Protein AF-A0A9W4TJH5-F1 (afdb_monomer)

Structure (mmCIF, N/CA/C/O backbone):
data_AF-A0A9W4TJH5-F1
#
_entry.id   AF-A0A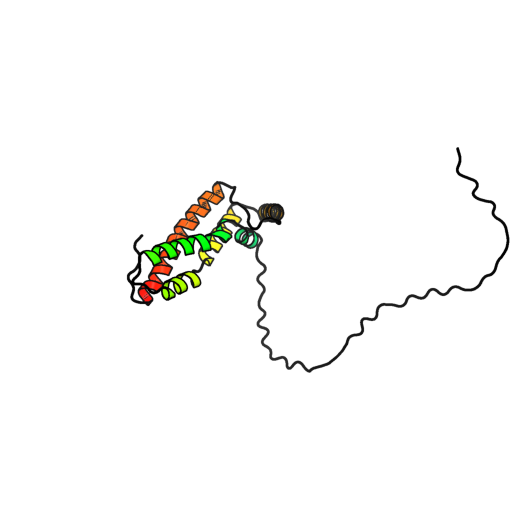9W4TJH5-F1
#
loop_
_atom_site.group_PDB
_atom_site.id
_atom_site.type_symbol
_atom_site.label_atom_id
_atom_site.label_alt_id
_atom_site.label_comp_id
_atom_site.label_asym_id
_atom_site.label_entity_id
_atom_site.label_seq_id
_atom_site.pdbx_PDB_ins_code
_atom_site.Cartn_x
_atom_site.Cartn_y
_atom_site.Cartn_z
_atom_site.occupancy
_atom_site.B_iso_or_equiv
_atom_site.auth_seq_id
_atom_site.auth_comp_id
_atom_site.auth_asym_id
_atom_site.auth_atom_id
_atom_site.pdbx_PDB_model_num
ATOM 1 N N . MET A 1 1 ? -57.828 -24.823 45.909 1.00 44.16 1 MET A N 1
ATOM 2 C CA . MET A 1 1 ? -57.459 -24.540 47.311 1.00 44.16 1 MET A CA 1
ATOM 3 C C . MET A 1 1 ? -56.618 -25.709 47.822 1.00 44.16 1 MET A C 1
ATOM 5 O O . MET A 1 1 ? -57.127 -26.817 47.763 1.00 44.16 1 MET A O 1
ATOM 9 N N . ASN A 1 2 ? -55.376 -25.428 48.261 1.00 43.09 2 ASN A N 1
ATOM 10 C CA . ASN A 1 2 ? -54.490 -26.206 49.164 1.00 43.09 2 ASN A CA 1
ATOM 11 C C . ASN A 1 2 ? -54.025 -27.604 48.688 1.00 43.09 2 ASN A C 1
ATOM 13 O O . ASN A 1 2 ? -54.830 -28.516 48.589 1.00 43.09 2 ASN A O 1
ATOM 17 N N . ILE A 1 3 ? -52.764 -27.873 48.297 1.00 50.09 3 ILE A N 1
ATOM 18 C CA . ILE A 1 3 ? -51.465 -27.780 49.016 1.00 50.09 3 ILE A CA 1
ATOM 19 C C . ILE A 1 3 ? -51.595 -27.999 50.530 1.00 50.09 3 ILE A C 1
ATOM 21 O O . ILE A 1 3 ? -52.349 -27.308 51.196 1.00 50.09 3 ILE A O 1
ATOM 25 N N . ILE A 1 4 ? -50.739 -28.868 51.071 1.00 47.00 4 ILE A N 1
ATOM 26 C CA . ILE A 1 4 ? -50.472 -29.087 52.502 1.00 47.00 4 ILE A CA 1
ATOM 27 C C . ILE A 1 4 ? -51.360 -30.156 53.155 1.00 47.00 4 ILE A C 1
ATOM 29 O O . ILE A 1 4 ? -52.322 -29.877 53.861 1.00 47.00 4 ILE A O 1
ATOM 33 N N . LYS A 1 5 ? -50.949 -31.408 52.940 1.00 42.53 5 LYS A N 1
ATOM 34 C CA . LYS A 1 5 ? -50.776 -32.458 53.960 1.00 42.53 5 LYS A CA 1
ATOM 35 C C . LYS A 1 5 ? -50.087 -33.634 53.237 1.00 42.53 5 LYS A C 1
ATOM 37 O O . LYS A 1 5 ? -50.763 -34.478 52.678 1.00 42.53 5 LYS A O 1
ATOM 42 N N . VAL A 1 6 ? -48.778 -33.715 52.989 1.00 45.62 6 VAL A N 1
ATOM 43 C CA . VAL A 1 6 ? -47.595 -33.411 53.809 1.00 45.62 6 VAL A CA 1
ATOM 44 C C . VAL A 1 6 ? -47.816 -33.829 55.260 1.00 45.62 6 VAL A C 1
ATOM 46 O O . VAL A 1 6 ? -48.594 -33.222 55.980 1.00 45.62 6 VAL A O 1
ATOM 49 N N . ILE A 1 7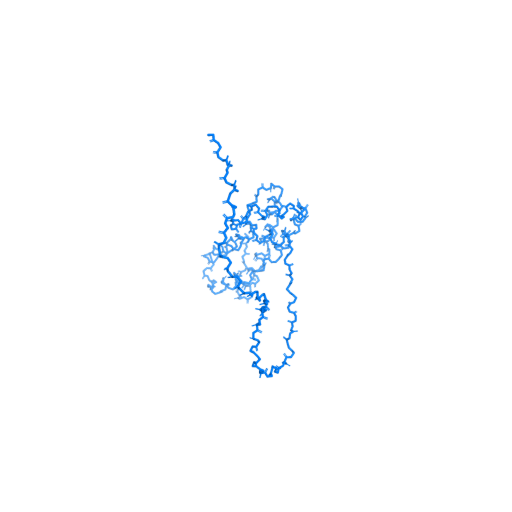 ? -47.076 -34.858 55.672 1.00 40.31 7 ILE A N 1
ATOM 50 C CA . ILE A 1 7 ? -46.949 -35.329 57.057 1.00 40.31 7 ILE A CA 1
ATOM 51 C C . ILE A 1 7 ? -48.077 -36.273 57.494 1.00 40.31 7 ILE A C 1
ATOM 53 O O . ILE A 1 7 ? -48.917 -35.970 58.331 1.00 40.31 7 ILE A O 1
ATOM 57 N N . ALA A 1 8 ? -48.020 -37.487 56.972 1.00 44.94 8 ALA A N 1
ATOM 58 C CA . ALA A 1 8 ? -48.215 -38.677 57.790 1.00 44.94 8 ALA A CA 1
ATOM 59 C C . ALA A 1 8 ? -47.274 -39.730 57.189 1.00 44.94 8 ALA A C 1
ATOM 61 O O . ALA A 1 8 ? -47.646 -40.500 56.317 1.00 44.94 8 ALA A O 1
ATOM 62 N N . LEU A 1 9 ? -45.962 -39.603 57.397 1.00 38.03 9 LEU A N 1
ATOM 63 C CA . LEU A 1 9 ? -45.340 -39.774 58.709 1.00 38.03 9 LEU A CA 1
ATOM 64 C C . LEU A 1 9 ? -45.807 -41.103 59.294 1.00 38.03 9 LEU A C 1
ATOM 66 O O . LEU A 1 9 ? -46.985 -41.264 59.595 1.00 38.03 9 LEU A O 1
ATOM 70 N N . ASN A 1 10 ? -44.835 -41.976 59.530 1.00 37.03 10 ASN A N 1
ATOM 71 C CA . ASN A 1 10 ? -44.980 -43.250 60.216 1.00 37.03 10 ASN A CA 1
ATOM 72 C C . ASN A 1 10 ? -45.579 -44.316 59.296 1.00 37.03 10 ASN A C 1
ATOM 74 O O . ASN A 1 10 ? -46.736 -44.276 58.932 1.00 37.03 10 ASN A O 1
ATOM 78 N N . LYS A 1 11 ? -44.869 -45.376 58.950 1.00 39.38 11 LYS A N 1
ATOM 79 C CA . LYS A 1 11 ? -43.978 -46.126 59.828 1.00 39.38 11 LYS A CA 1
ATOM 80 C C . LYS A 1 11 ? -43.516 -47.324 59.007 1.00 39.38 11 LYS A C 1
ATOM 82 O O . LYS A 1 11 ? -44.340 -47.896 58.311 1.00 39.38 11 LYS A O 1
ATOM 87 N N . LEU A 1 12 ? -42.276 -47.753 59.244 1.00 44.72 12 LEU A N 1
ATOM 88 C CA . LEU A 1 12 ? -41.774 -49.110 58.993 1.00 44.72 12 LEU A CA 1
ATOM 89 C C . LEU A 1 12 ? -41.748 -49.500 57.504 1.00 44.72 12 LEU A C 1
ATOM 91 O O . LEU A 1 12 ? -42.770 -49.666 56.868 1.00 44.72 12 LEU A O 1
ATOM 95 N N . ILE A 1 13 ? -40.600 -49.716 56.872 1.00 46.06 13 ILE A N 1
ATOM 96 C CA . ILE A 1 13 ? -39.564 -50.713 57.194 1.00 46.06 13 ILE A CA 1
ATOM 97 C C . ILE A 1 13 ? -38.275 -50.144 56.550 1.00 46.06 13 ILE A C 1
ATOM 99 O O . ILE A 1 13 ? -38.204 -50.028 55.336 1.00 46.06 13 ILE A O 1
ATOM 103 N N . LYS A 1 14 ? -37.322 -49.512 57.254 1.00 38.28 14 LYS A N 1
ATOM 104 C CA . LYS A 1 14 ? -36.270 -50.105 58.108 1.00 38.28 14 LYS A CA 1
ATOM 105 C C . LYS A 1 14 ? -35.705 -51.379 57.462 1.00 38.28 14 LYS A C 1
ATOM 107 O O . LYS A 1 14 ? -36.273 -52.436 57.659 1.00 38.28 14 LYS A O 1
ATOM 112 N N . THR A 1 15 ? -34.648 -51.299 56.660 1.00 47.28 15 THR A N 1
ATOM 113 C CA . THR A 1 15 ? -33.257 -51.480 57.128 1.00 47.28 15 THR A CA 1
ATOM 114 C C . THR A 1 15 ? -32.287 -50.830 56.122 1.00 47.28 15 THR A C 1
ATOM 116 O O . THR A 1 15 ? -32.358 -51.083 54.929 1.00 47.28 15 THR A O 1
ATOM 119 N N . LYS A 1 16 ? -31.464 -49.844 56.516 1.00 38.97 16 LYS A N 1
ATOM 120 C CA . LYS A 1 16 ? -30.069 -50.031 56.987 1.00 38.97 16 LYS A CA 1
ATOM 121 C C . LYS A 1 16 ? -29.321 -51.021 56.073 1.00 38.97 16 LYS A C 1
ATOM 123 O O . LYS A 1 16 ? -29.634 -52.204 56.099 1.00 38.97 16 LYS A O 1
ATOM 128 N N . THR A 1 17 ? -28.300 -50.606 55.316 1.00 41.00 17 THR A N 1
ATOM 129 C CA . THR A 1 17 ? -26.914 -50.623 55.828 1.00 41.00 17 THR A C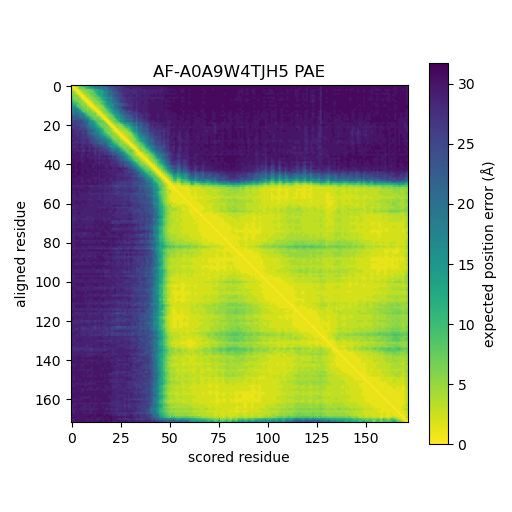A 1
ATOM 130 C C . THR A 1 17 ? -25.932 -49.946 54.846 1.00 41.00 17 THR A C 1
ATOM 132 O O . THR A 1 17 ? -25.801 -50.371 53.709 1.00 41.00 17 THR A O 1
ATOM 135 N N . GLN A 1 18 ? -25.217 -48.948 55.383 1.00 38.66 18 GLN A N 1
ATOM 136 C CA . GLN A 1 18 ? -23.827 -48.523 55.115 1.00 38.66 18 GLN A CA 1
ATOM 137 C C . GLN A 1 18 ? -23.474 -47.684 53.872 1.00 38.66 18 GLN A C 1
ATOM 139 O O . GLN A 1 18 ? -23.333 -48.147 52.748 1.00 38.66 18 GLN A O 1
ATOM 144 N N . MET A 1 19 ? -23.197 -46.420 54.205 1.00 35.81 19 MET A N 1
ATOM 145 C CA . MET A 1 19 ? -22.339 -45.447 53.538 1.00 35.81 19 MET A CA 1
ATOM 146 C C . MET A 1 19 ? -20.987 -46.017 53.090 1.00 35.81 19 MET A C 1
ATOM 148 O O . MET A 1 19 ? -20.346 -46.737 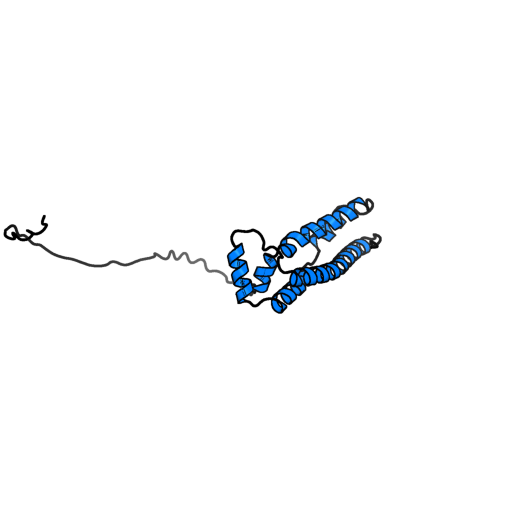53.851 1.00 35.81 19 MET A O 1
ATOM 152 N N . ARG A 1 20 ? -20.485 -45.517 51.955 1.00 36.28 20 ARG A N 1
ATOM 153 C CA . ARG A 1 20 ? -19.081 -45.108 51.777 1.00 36.28 20 ARG A CA 1
ATOM 154 C C . ARG A 1 20 ? -18.989 -44.111 50.616 1.00 36.28 20 ARG A C 1
ATOM 156 O O . ARG A 1 20 ? -18.941 -44.490 49.455 1.00 36.28 20 ARG A O 1
ATOM 163 N N . ASN A 1 21 ? -18.972 -42.823 50.958 1.00 40.47 21 ASN A N 1
ATOM 164 C CA . ASN A 1 21 ? -18.270 -41.819 50.160 1.00 40.47 21 ASN A CA 1
ATOM 165 C C . ASN A 1 21 ? -16.803 -42.247 50.068 1.00 40.47 21 ASN A C 1
ATOM 167 O O . ASN A 1 21 ? -16.245 -42.581 51.109 1.00 40.47 21 ASN A O 1
ATOM 171 N N . ILE A 1 22 ? -16.194 -42.175 48.884 1.00 49.78 22 ILE A N 1
ATOM 172 C CA . ILE A 1 22 ? -14.805 -41.737 48.687 1.00 49.78 22 ILE A CA 1
ATOM 173 C C . ILE A 1 22 ? -14.632 -41.333 47.214 1.00 49.78 22 ILE A C 1
ATOM 175 O O . ILE A 1 22 ? -14.927 -42.076 46.284 1.00 49.78 22 ILE A O 1
ATOM 179 N N . ILE A 1 23 ? -14.167 -40.099 47.071 1.00 41.09 23 ILE A N 1
ATOM 180 C CA . ILE A 1 23 ? -13.652 -39.410 45.892 1.00 41.09 23 ILE A CA 1
ATOM 181 C C . ILE A 1 23 ? -12.439 -40.168 45.326 1.00 41.09 23 ILE A C 1
ATOM 183 O O . ILE A 1 23 ? -11.544 -40.503 46.092 1.00 41.09 23 ILE A O 1
ATOM 187 N N . PHE A 1 24 ? -12.353 -40.351 44.006 1.00 38.78 24 PHE A N 1
ATOM 188 C CA . PHE A 1 24 ? -11.092 -40.623 43.294 1.00 38.78 24 PHE A CA 1
ATOM 189 C C . PHE A 1 24 ? -11.169 -39.941 41.919 1.00 38.78 24 PHE A C 1
ATOM 191 O O . PHE A 1 24 ? -11.920 -40.369 41.052 1.00 38.78 24 PHE A O 1
ATOM 198 N N . LEU A 1 25 ? -10.749 -38.681 41.815 1.00 34.09 25 LEU A N 1
ATOM 199 C CA . LEU A 1 25 ? -9.390 -38.186 41.552 1.00 34.09 25 LEU A CA 1
ATOM 200 C C . LEU A 1 25 ? -8.886 -38.493 40.130 1.00 34.09 25 LEU A C 1
ATOM 202 O O . LEU A 1 25 ? -8.658 -39.635 39.745 1.00 34.09 25 LEU A O 1
ATOM 206 N N . LEU A 1 26 ? -8.707 -37.392 39.397 1.00 36.41 26 LEU A N 1
ATOM 207 C CA . LEU A 1 26 ? -8.000 -37.218 38.133 1.00 36.41 26 LEU A CA 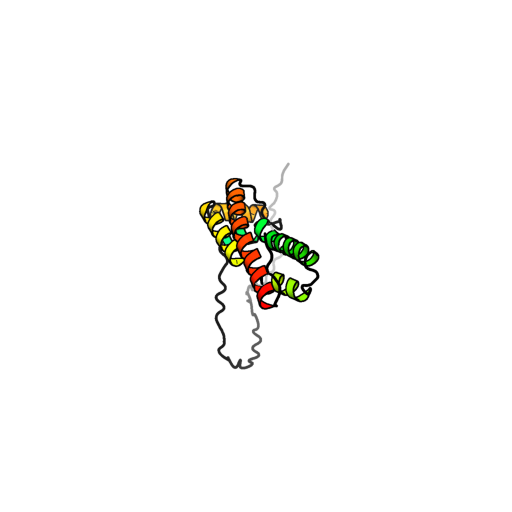1
ATOM 208 C C . LEU A 1 26 ? -6.662 -37.977 38.109 1.00 36.41 26 LEU A C 1
ATOM 210 O O . LEU A 1 26 ? -5.820 -37.740 38.972 1.00 36.41 26 LEU A O 1
ATOM 214 N N . LEU A 1 27 ? -6.418 -38.771 37.065 1.00 40.12 27 LEU A N 1
ATOM 215 C CA . LEU A 1 27 ? -5.072 -39.186 36.665 1.00 40.12 27 LEU A CA 1
ATOM 216 C C . LEU A 1 27 ? -4.948 -39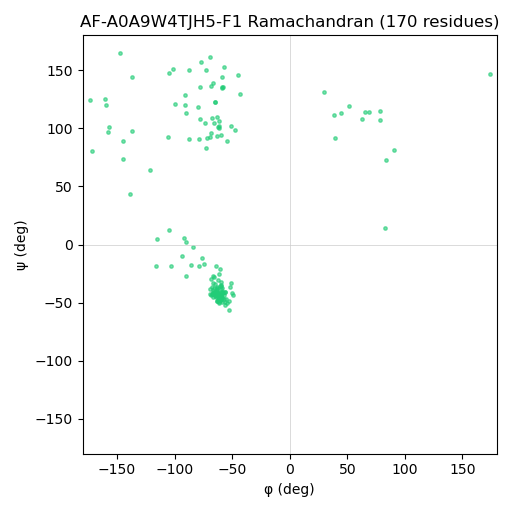.101 35.141 1.00 40.12 27 LEU A C 1
ATOM 218 O O . LEU A 1 27 ? -5.363 -39.987 34.398 1.00 40.12 27 LEU A O 1
ATOM 222 N N . VAL A 1 28 ? -4.365 -37.988 34.695 1.00 38.28 28 VAL A N 1
ATOM 223 C CA . VAL A 1 28 ? -3.751 -37.846 33.374 1.00 38.28 28 VAL A CA 1
ATOM 224 C C . VAL A 1 28 ? -2.524 -38.754 33.367 1.00 38.28 28 VAL A C 1
ATOM 226 O O . VAL A 1 28 ? -1.539 -38.475 34.049 1.00 38.28 28 VAL A O 1
ATOM 229 N N . THR A 1 29 ? -2.571 -39.856 32.623 1.00 46.25 29 THR A N 1
ATOM 230 C CA . THR A 1 29 ? -1.383 -40.680 32.395 1.00 46.25 29 THR A CA 1
ATOM 231 C C . THR A 1 29 ? -0.511 -40.021 31.337 1.00 46.25 29 THR A C 1
ATOM 233 O O . THR A 1 29 ? -0.836 -39.986 30.150 1.00 46.25 29 THR A O 1
ATOM 236 N N . ILE A 1 30 ? 0.606 -39.490 31.818 1.00 42.41 30 ILE A N 1
ATOM 237 C CA . ILE A 1 30 ? 1.745 -38.999 31.057 1.00 42.41 30 ILE A CA 1
ATOM 238 C C . ILE A 1 30 ? 2.347 -40.193 30.301 1.00 42.41 30 ILE A C 1
ATOM 240 O O . ILE A 1 30 ? 2.955 -41.068 30.913 1.00 42.41 30 ILE A O 1
ATOM 244 N N . ASN A 1 31 ? 2.206 -40.238 28.974 1.00 40.16 31 ASN A N 1
ATOM 245 C CA . ASN A 1 31 ? 3.049 -41.103 28.148 1.00 40.16 31 ASN A CA 1
ATOM 246 C C . ASN A 1 31 ? 4.411 -40.424 27.959 1.00 40.16 31 ASN A C 1
ATOM 248 O O . ASN A 1 31 ? 4.627 -39.642 27.034 1.00 40.16 31 ASN A O 1
ATOM 252 N N . LEU A 1 32 ? 5.321 -40.739 28.882 1.00 41.25 32 LEU A N 1
ATOM 253 C CA . LEU A 1 32 ? 6.764 -40.574 28.749 1.00 41.25 32 LEU A CA 1
ATOM 254 C C . LEU A 1 32 ? 7.281 -41.583 27.713 1.00 41.25 32 LEU A C 1
ATOM 256 O O . LEU A 1 32 ? 7.634 -42.707 28.055 1.00 41.25 32 LEU A O 1
ATOM 260 N N . PHE A 1 33 ? 7.363 -41.173 26.447 1.00 46.72 33 PHE A N 1
ATOM 261 C CA . PHE A 1 33 ? 8.363 -41.725 25.533 1.00 46.72 33 PHE A CA 1
ATOM 262 C C . PHE A 1 33 ? 9.459 -40.684 25.334 1.00 46.72 33 PHE A C 1
ATOM 264 O O . PHE A 1 33 ? 9.388 -39.798 24.483 1.00 46.72 33 PHE A O 1
ATOM 271 N N . SER A 1 34 ? 10.476 -40.814 26.179 1.00 45.16 34 SER A N 1
ATOM 272 C CA . SER A 1 34 ? 11.748 -40.113 26.117 1.00 45.16 34 SER A CA 1
ATOM 273 C C . SER A 1 34 ? 12.473 -40.459 24.816 1.00 45.16 34 SER A C 1
ATOM 275 O O . SER A 1 34 ? 13.124 -41.496 24.708 1.00 45.16 34 SER A O 1
ATOM 277 N N . LYS A 1 35 ? 12.398 -39.572 23.823 1.00 45.16 35 LYS A N 1
ATOM 278 C CA . LYS A 1 35 ? 13.498 -39.407 22.868 1.00 45.16 35 LYS A CA 1
ATOM 279 C C . LYS A 1 35 ? 14.411 -38.319 23.434 1.00 45.16 35 LYS A C 1
ATOM 281 O O . LYS A 1 35 ? 13.890 -37.255 23.773 1.00 45.16 35 LYS A O 1
ATOM 286 N N . PRO A 1 36 ? 15.733 -38.531 23.549 1.00 39.53 36 PRO A N 1
ATOM 287 C CA . PRO A 1 36 ? 16.630 -37.440 23.883 1.00 39.53 36 PRO A CA 1
ATOM 288 C C . PRO A 1 36 ? 16.602 -36.452 22.714 1.00 39.53 36 PRO A C 1
ATOM 290 O O . PRO A 1 36 ? 17.137 -36.715 21.637 1.00 39.53 36 PRO A O 1
ATOM 293 N N . LEU A 1 37 ? 15.915 -35.329 22.914 1.00 40.66 37 LEU A N 1
ATOM 294 C CA . LEU A 1 37 ? 16.069 -34.147 22.083 1.00 40.66 37 LEU A CA 1
ATOM 295 C C . LEU A 1 37 ? 17.519 -33.695 22.247 1.00 40.66 37 LEU A C 1
ATOM 297 O O . LEU A 1 37 ? 17.883 -33.080 23.245 1.00 40.66 37 LEU A O 1
ATOM 301 N N . GLN A 1 38 ? 18.356 -34.024 21.263 1.00 37.25 38 GLN A N 1
ATOM 302 C CA . GLN A 1 38 ? 19.553 -33.243 20.996 1.00 37.25 38 GLN A CA 1
ATOM 303 C C . GLN A 1 38 ? 19.084 -31.828 20.665 1.00 37.25 38 GLN A C 1
ATOM 305 O O . GLN A 1 38 ? 18.688 -31.514 19.542 1.00 37.25 38 GLN A O 1
ATOM 310 N N . GLN A 1 39 ? 19.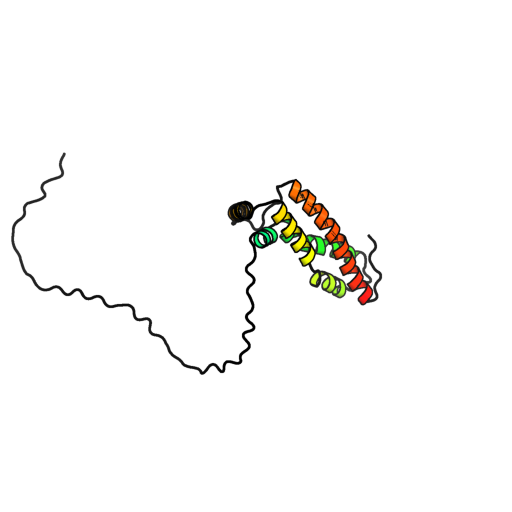075 -31.001 21.701 1.00 39.19 39 GLN A N 1
ATOM 311 C CA . GLN A 1 39 ? 18.911 -29.568 21.634 1.00 39.19 39 GLN A CA 1
ATOM 312 C C . GLN A 1 39 ? 20.105 -29.013 20.852 1.00 39.19 39 GLN A C 1
ATOM 314 O O . GLN A 1 39 ? 21.178 -28.769 21.394 1.00 39.19 39 GLN A O 1
ATOM 319 N N . LYS A 1 40 ? 19.935 -28.855 19.537 1.00 36.69 40 LYS A N 1
ATOM 320 C CA . LYS A 1 40 ? 20.662 -27.808 18.827 1.00 36.69 40 LYS A CA 1
ATOM 321 C C . LYS A 1 40 ? 19.996 -26.502 19.226 1.00 36.69 40 LYS A C 1
ATOM 323 O O . LYS A 1 40 ? 18.887 -26.214 18.779 1.00 36.69 40 LYS A O 1
ATOM 328 N N . ASP A 1 41 ? 20.670 -25.762 20.096 1.00 47.91 41 ASP A N 1
ATOM 329 C CA . ASP A 1 41 ? 20.366 -24.377 20.434 1.00 47.91 41 ASP A CA 1
ATOM 330 C C . ASP A 1 41 ? 20.329 -23.515 19.169 1.00 47.91 41 ASP A C 1
ATOM 332 O O . ASP A 1 41 ? 21.320 -22.930 18.747 1.00 47.91 41 ASP A O 1
ATOM 336 N N . HIS A 1 42 ? 19.152 -23.436 18.557 1.00 43.38 42 HIS A N 1
ATOM 337 C CA . HIS A 1 42 ? 18.783 -22.390 17.611 1.00 43.38 42 HIS A CA 1
ATOM 338 C C . HIS A 1 42 ? 17.339 -21.943 17.868 1.00 43.38 42 HIS A C 1
ATOM 340 O O . HIS A 1 42 ? 16.565 -21.718 16.939 1.00 43.38 42 HIS A O 1
ATOM 346 N N . LEU A 1 43 ? 16.971 -21.766 19.140 1.00 43.81 43 LEU A N 1
ATOM 347 C CA . LEU A 1 43 ? 15.914 -20.822 19.489 1.00 43.81 43 LEU A CA 1
ATOM 348 C C . LEU A 1 43 ? 16.495 -19.417 19.302 1.00 43.81 43 LEU A C 1
ATOM 350 O O . LEU A 1 43 ? 16.961 -18.770 20.232 1.00 43.81 43 LEU A O 1
ATOM 354 N N . LYS A 1 44 ? 16.475 -18.932 18.055 1.00 41.94 44 LYS A N 1
ATOM 355 C CA . LYS A 1 44 ? 16.212 -17.508 17.862 1.00 41.94 44 LYS A CA 1
ATOM 356 C C . LYS A 1 44 ? 14.818 -17.309 18.432 1.00 41.94 44 LYS A C 1
ATOM 358 O O . LYS A 1 44 ? 13.849 -17.689 17.774 1.00 41.94 44 LYS A O 1
ATOM 363 N N . ASP A 1 45 ? 14.736 -16.765 19.640 1.00 43.62 45 ASP A N 1
ATOM 364 C CA . ASP A 1 45 ? 13.523 -16.139 20.140 1.00 43.62 45 ASP A CA 1
ATOM 365 C C . ASP A 1 45 ? 13.019 -15.199 19.045 1.00 43.62 45 ASP A C 1
ATOM 367 O O . ASP A 1 45 ? 13.524 -14.092 18.839 1.00 43.62 45 ASP A O 1
ATOM 371 N N . LYS A 1 46 ? 12.048 -15.667 18.258 1.00 40.31 46 LYS A N 1
ATOM 372 C CA . LYS A 1 46 ? 11.228 -14.770 17.465 1.00 40.31 46 LYS A CA 1
ATOM 373 C C . LYS A 1 46 ? 10.414 -14.027 18.503 1.00 40.31 46 LYS A C 1
ATOM 375 O O . LYS A 1 46 ? 9.398 -14.538 18.961 1.00 40.31 46 LYS A O 1
ATOM 380 N N . ILE A 1 47 ? 10.891 -12.848 18.889 1.00 44.09 47 ILE A N 1
ATOM 381 C CA . ILE A 1 47 ? 10.081 -11.848 19.573 1.00 44.09 47 ILE A CA 1
ATOM 382 C C . ILE A 1 47 ? 8.825 -11.697 18.710 1.00 44.09 47 ILE A C 1
ATOM 384 O O . ILE A 1 47 ? 8.873 -11.120 17.622 1.00 44.09 47 ILE A O 1
ATOM 388 N N . VAL A 1 48 ? 7.716 -12.304 19.134 1.00 47.62 48 VAL A N 1
ATOM 389 C CA . VAL A 1 48 ? 6.416 -12.083 18.510 1.00 47.62 48 VAL A CA 1
ATOM 390 C C . VAL A 1 48 ? 6.028 -10.680 18.942 1.00 47.62 48 VAL A C 1
ATOM 392 O O . VAL A 1 48 ? 5.508 -10.481 20.036 1.00 47.62 48 VAL A O 1
ATOM 395 N N . VAL A 1 49 ? 6.383 -9.690 18.123 1.00 61.78 49 VAL A N 1
ATOM 396 C CA . VAL A 1 49 ? 5.980 -8.302 18.341 1.00 61.78 49 VAL A CA 1
ATOM 397 C C . VAL A 1 49 ? 4.457 -8.285 18.292 1.00 61.78 49 VAL A C 1
ATOM 399 O O . VAL A 1 49 ? 3.855 -8.475 17.236 1.00 61.78 49 VAL A O 1
ATOM 402 N N . GLN A 1 50 ? 3.829 -8.142 19.457 1.00 73.06 50 GLN A N 1
ATOM 403 C CA . GLN A 1 50 ? 2.383 -8.043 19.548 1.00 73.06 50 GLN A CA 1
ATOM 404 C C . GLN A 1 50 ? 1.946 -6.748 18.858 1.00 73.06 50 GLN A C 1
ATOM 406 O O . GLN A 1 50 ? 2.414 -5.665 19.209 1.00 73.06 50 GLN A O 1
ATOM 411 N N . ALA A 1 51 ? 1.070 -6.867 17.859 1.00 84.62 51 ALA A N 1
ATOM 412 C CA . ALA A 1 51 ? 0.570 -5.718 17.116 1.00 84.62 51 ALA A CA 1
ATOM 413 C C . ALA A 1 51 ? -0.136 -4.731 18.059 1.00 84.62 51 ALA A C 1
ATOM 415 O O . ALA A 1 51 ? -0.949 -5.124 18.900 1.00 84.62 51 ALA A O 1
ATOM 416 N N . THR A 1 52 ? 0.156 -3.440 17.900 1.00 92.94 52 THR A N 1
ATOM 417 C CA . THR A 1 52 ? -0.532 -2.373 18.645 1.00 92.94 52 THR A CA 1
ATOM 418 C C . THR A 1 52 ? -1.988 -2.239 18.187 1.00 92.94 52 THR A C 1
ATOM 420 O O . THR A 1 52 ? -2.336 -2.655 17.079 1.00 92.94 52 THR A O 1
ATOM 423 N N . ILE A 1 53 ? -2.858 -1.603 18.985 1.00 94.81 53 ILE A N 1
ATOM 424 C CA . ILE A 1 53 ? -4.249 -1.374 18.551 1.00 94.81 53 ILE A CA 1
ATOM 425 C C . ILE A 1 53 ? -4.325 -0.547 17.261 1.00 94.81 53 ILE A C 1
ATOM 427 O O . ILE A 1 53 ? -5.170 -0.819 16.417 1.00 94.81 53 ILE A O 1
ATOM 431 N N . ALA A 1 54 ? -3.414 0.413 17.070 1.00 94.31 54 ALA A N 1
ATOM 432 C CA . ALA A 1 54 ? -3.348 1.231 15.862 1.00 94.31 54 ALA A CA 1
ATOM 433 C C . ALA A 1 54 ? -2.949 0.399 14.639 1.00 94.31 54 ALA A C 1
ATOM 435 O O . ALA A 1 54 ? -3.481 0.598 13.551 1.00 94.31 54 ALA A O 1
ATOM 436 N N . GLU A 1 55 ? -2.063 -0.580 14.820 1.00 94.81 55 GLU A N 1
ATOM 437 C CA . GLU A 1 55 ? -1.696 -1.519 13.765 1.00 94.81 55 GLU A CA 1
ATOM 438 C C . GLU A 1 55 ? -2.847 -2.470 13.416 1.00 94.81 55 GLU A C 1
ATOM 440 O O . GLU A 1 55 ? -3.129 -2.683 12.237 1.00 94.81 55 GLU A O 1
ATOM 445 N N . ILE A 1 56 ? -3.561 -2.989 14.419 1.00 94.06 56 ILE A N 1
ATOM 446 C CA . ILE A 1 56 ? -4.777 -3.789 14.202 1.00 94.06 56 ILE A CA 1
ATOM 447 C C . ILE A 1 56 ? -5.823 -2.957 13.452 1.00 94.06 56 ILE A C 1
ATOM 449 O O . ILE A 1 56 ? -6.404 -3.427 12.473 1.00 94.06 56 ILE A O 1
ATOM 453 N N . TYR A 1 57 ? -6.036 -1.710 13.875 1.00 94.75 57 TYR A N 1
ATOM 454 C CA . TYR A 1 57 ? -6.963 -0.788 13.229 1.00 94.75 57 TYR A CA 1
ATOM 455 C C . TYR A 1 57 ? -6.553 -0.515 11.778 1.00 94.75 57 TYR A C 1
ATOM 457 O O . TYR A 1 57 ? -7.384 -0.635 10.879 1.00 94.75 57 TYR A O 1
ATOM 465 N N . TYR A 1 58 ? -5.274 -0.214 11.529 1.00 95.75 58 TYR A N 1
ATOM 466 C CA . TYR A 1 58 ? -4.720 -0.024 10.188 1.00 95.75 58 TYR A CA 1
ATOM 467 C C . TYR A 1 58 ? -4.948 -1.248 9.299 1.00 95.75 58 TYR A C 1
ATOM 469 O O . TYR A 1 58 ? -5.460 -1.104 8.193 1.00 95.75 58 TYR A O 1
ATOM 477 N N . ASN A 1 59 ? -4.622 -2.451 9.777 1.00 94.06 59 ASN A N 1
ATOM 478 C CA . ASN A 1 59 ? -4.765 -3.689 9.002 1.00 94.06 59 ASN A CA 1
ATOM 479 C C . ASN A 1 59 ? -6.221 -3.965 8.605 1.00 94.06 59 ASN A C 1
ATOM 481 O O . ASN A 1 59 ? -6.477 -4.639 7.610 1.00 94.06 59 ASN A O 1
ATOM 485 N N . ARG A 1 60 ? -7.175 -3.433 9.374 1.00 94.81 60 ARG A N 1
ATOM 486 C CA . ARG A 1 60 ? -8.603 -3.516 9.070 1.00 94.81 60 ARG A CA 1
ATOM 487 C C . ARG A 1 60 ? -9.128 -2.310 8.304 1.00 94.81 60 ARG A C 1
ATOM 489 O O . ARG A 1 60 ? -10.261 -2.357 7.846 1.00 94.81 60 ARG A O 1
ATOM 496 N N . LEU A 1 61 ? -8.363 -1.237 8.151 1.00 95.00 61 LEU A N 1
ATOM 497 C CA . LEU A 1 61 ? -8.811 -0.036 7.460 1.00 95.00 61 LEU A CA 1
ATOM 498 C C . LEU A 1 61 ? -8.985 -0.317 5.964 1.00 95.00 61 LEU A C 1
ATOM 500 O O . LEU A 1 61 ? -8.114 -0.914 5.331 1.00 95.00 61 LEU A O 1
ATOM 504 N N . GLU A 1 62 ? -10.084 0.164 5.377 1.00 92.75 62 GLU A N 1
ATOM 505 C CA . GLU A 1 62 ? -10.404 -0.053 3.959 1.00 92.75 62 GLU A CA 1
ATOM 506 C C . GLU A 1 62 ? -9.226 0.287 3.027 1.00 92.75 62 GLU A C 1
ATOM 508 O O . GLU A 1 62 ? -8.922 -0.481 2.115 1.00 92.75 62 GLU A O 1
ATOM 513 N N . VAL A 1 63 ? -8.507 1.384 3.289 1.00 91.31 63 VAL A N 1
ATOM 514 C CA . VAL A 1 63 ? -7.339 1.781 2.487 1.00 91.31 63 VAL A CA 1
ATOM 515 C C . VAL A 1 63 ? -6.214 0.747 2.528 1.00 91.31 63 VAL A C 1
ATOM 517 O O . VAL A 1 63 ? -5.704 0.391 1.475 1.00 91.31 63 VAL A O 1
ATOM 520 N N . SER A 1 64 ? -5.876 0.199 3.699 1.00 91.06 64 SER A N 1
ATOM 521 C CA . SER A 1 64 ? -4.822 -0.816 3.839 1.00 91.06 64 SER A CA 1
ATOM 522 C C . SER A 1 64 ? -5.169 -2.070 3.041 1.00 91.06 64 SER A C 1
ATOM 524 O O . SER A 1 64 ? -4.359 -2.587 2.273 1.00 91.06 64 SER A O 1
ATOM 526 N N . THR A 1 65 ? -6.431 -2.498 3.131 1.00 87.31 65 THR A N 1
ATOM 527 C CA . THR A 1 65 ? -6.908 -3.690 2.420 1.00 87.31 65 THR A CA 1
ATOM 528 C C . THR A 1 65 ? -6.959 -3.513 0.900 1.00 87.31 65 THR A C 1
ATOM 530 O O . THR A 1 65 ? -6.793 -4.484 0.163 1.00 87.31 65 THR A O 1
ATOM 533 N N . ARG A 1 66 ? -7.186 -2.288 0.406 1.00 90.56 66 ARG A N 1
ATOM 534 C CA . ARG A 1 66 ? -7.395 -2.017 -1.027 1.00 90.56 66 ARG A CA 1
ATOM 535 C C . ARG A 1 66 ? -6.194 -1.405 -1.739 1.00 90.56 66 ARG A C 1
ATOM 537 O O . ARG A 1 66 ? -6.136 -1.479 -2.965 1.00 90.56 66 ARG A O 1
ATOM 544 N N . LEU A 1 67 ? -5.239 -0.823 -1.018 1.00 92.62 67 LEU A N 1
ATOM 545 C CA . LEU A 1 67 ? -4.078 -0.160 -1.611 1.00 92.62 67 LEU A CA 1
ATOM 546 C C . LEU A 1 67 ? -3.285 -1.082 -2.556 1.00 92.62 67 LEU A C 1
ATOM 548 O O . LEU A 1 67 ? -3.059 -0.665 -3.695 1.00 92.62 67 LEU A O 1
ATOM 552 N N . PRO A 1 68 ? -2.951 -2.340 -2.191 1.00 93.50 68 PRO A N 1
ATOM 553 C CA . PRO A 1 68 ? -2.230 -3.227 -3.105 1.00 93.50 68 PRO A CA 1
ATOM 554 C C . PRO A 1 68 ? -2.988 -3.488 -4.409 1.00 93.50 68 PRO A C 1
ATOM 556 O O . PRO A 1 68 ? -2.393 -3.559 -5.482 1.00 93.50 68 PRO A O 1
ATOM 559 N N . TYR A 1 69 ? -4.319 -3.581 -4.344 1.00 93.88 69 TYR A N 1
ATOM 560 C CA . TYR A 1 69 ? -5.151 -3.746 -5.532 1.00 93.88 69 TYR A CA 1
ATOM 561 C C . TYR A 1 69 ? -5.056 -2.530 -6.464 1.00 93.88 69 TYR A C 1
ATOM 563 O O . TYR A 1 69 ? -4.878 -2.694 -7.674 1.00 93.88 69 TYR A O 1
ATOM 571 N N . PHE A 1 70 ? -5.135 -1.311 -5.925 1.00 91.88 70 PHE A N 1
ATOM 572 C CA . PHE A 1 70 ? -5.025 -0.093 -6.732 1.00 91.88 70 PHE A CA 1
ATOM 573 C C . PHE A 1 70 ? -3.625 0.095 -7.322 1.00 91.88 70 PHE A C 1
ATOM 575 O O . PHE A 1 70 ? -3.517 0.398 -8.514 1.00 91.88 70 PHE A O 1
ATOM 582 N N . ALA A 1 71 ? -2.576 -0.157 -6.536 1.00 94.81 71 ALA A N 1
ATOM 583 C CA . ALA A 1 71 ? -1.192 -0.118 -7.004 1.00 94.81 71 ALA A CA 1
ATOM 584 C C . ALA A 1 71 ? -0.967 -1.123 -8.146 1.00 94.81 71 ALA A C 1
ATOM 586 O O . ALA A 1 71 ? -0.493 -0.758 -9.224 1.00 94.81 71 ALA A O 1
ATOM 587 N N . ASN A 1 72 ? -1.422 -2.368 -7.976 1.00 96.38 72 ASN A N 1
ATOM 588 C CA . ASN A 1 72 ? -1.318 -3.393 -9.013 1.00 96.38 72 ASN A CA 1
ATOM 589 C C . ASN A 1 72 ? -2.095 -3.018 -10.276 1.00 96.38 72 ASN A C 1
ATOM 591 O O . ASN A 1 72 ? -1.571 -3.174 -11.378 1.00 96.38 72 ASN A O 1
ATOM 595 N N . LYS A 1 73 ? -3.303 -2.461 -10.134 1.00 95.94 73 LYS A N 1
ATOM 596 C CA . LYS A 1 73 ? -4.101 -1.987 -11.272 1.00 95.94 73 LYS A CA 1
ATOM 597 C C . LYS A 1 73 ? -3.411 -0.843 -12.017 1.00 95.94 73 LYS A C 1
ATOM 599 O O . LYS A 1 73 ? -3.497 -0.773 -13.244 1.00 95.94 73 LYS A O 1
ATOM 604 N N . PHE A 1 74 ? -2.737 0.063 -11.308 1.00 94.75 74 PHE A N 1
ATOM 605 C CA . PHE A 1 74 ? -1.917 1.097 -11.936 1.00 94.75 74 PHE A CA 1
ATOM 606 C C . PHE A 1 74 ? -0.766 0.481 -12.740 1.00 94.75 74 PHE A C 1
ATOM 608 O O . PHE A 1 74 ? -0.626 0.800 -13.922 1.00 94.75 74 PHE A O 1
ATOM 615 N N . ILE A 1 75 ? -0.027 -0.454 -12.142 1.00 96.88 75 ILE A N 1
ATOM 616 C CA . ILE A 1 75 ? 1.079 -1.161 -12.800 1.00 96.88 75 ILE A CA 1
ATOM 617 C C . ILE A 1 75 ? 0.589 -1.919 -14.035 1.00 96.88 75 ILE A C 1
ATOM 619 O O . ILE A 1 75 ? 1.199 -1.815 -15.093 1.00 96.88 75 ILE A O 1
ATOM 623 N N . ASP A 1 76 ? -0.554 -2.601 -13.953 1.00 96.75 76 ASP A N 1
ATOM 624 C CA . ASP A 1 76 ? -1.148 -3.314 -15.089 1.00 96.75 76 ASP A CA 1
ATOM 625 C C . ASP A 1 76 ? -1.487 -2.394 -16.262 1.00 96.75 76 ASP A C 1
ATOM 627 O O . ASP A 1 76 ? -1.342 -2.781 -17.422 1.00 96.75 76 ASP A O 1
ATOM 631 N N . ARG A 1 77 ? -1.928 -1.161 -15.989 1.00 95.88 77 ARG A N 1
ATOM 632 C CA . ARG A 1 77 ? -2.155 -0.174 -17.054 1.00 95.88 77 ARG A CA 1
ATOM 633 C C . ARG A 1 77 ? -0.846 0.240 -17.717 1.00 95.88 77 ARG A C 1
ATOM 635 O O . ARG A 1 77 ? -0.808 0.313 -18.940 1.00 95.88 77 ARG A O 1
ATOM 642 N N . LYS A 1 78 ? 0.212 0.476 -16.936 1.00 95.12 78 LYS A N 1
ATOM 643 C CA . LYS A 1 78 ? 1.534 0.828 -17.476 1.00 95.12 78 LYS A CA 1
ATOM 644 C C . LYS A 1 78 ? 2.148 -0.335 -18.260 1.00 95.12 78 LYS A C 1
ATOM 646 O O . LYS A 1 78 ? 2.647 -0.110 -19.356 1.00 95.12 78 LYS A O 1
ATOM 651 N N . ALA A 1 79 ? 1.993 -1.570 -17.787 1.00 96.38 79 ALA A N 1
ATOM 652 C CA . ALA A 1 79 ? 2.438 -2.771 -18.492 1.00 96.38 79 ALA A CA 1
ATOM 653 C C . ALA A 1 79 ? 1.800 -2.911 -19.883 1.00 96.38 79 ALA A C 1
ATOM 655 O O . ALA A 1 79 ? 2.485 -3.221 -20.851 1.00 96.38 79 ALA A O 1
ATOM 656 N N . LYS A 1 80 ? 0.503 -2.604 -20.015 1.00 95.75 80 LYS A N 1
ATOM 657 C CA . LYS A 1 80 ? -0.191 -2.601 -21.318 1.00 95.75 80 LYS A CA 1
ATOM 658 C C . LYS A 1 80 ? 0.322 -1.532 -22.285 1.00 95.75 80 LYS A C 1
ATOM 660 O O . LYS A 1 80 ? 0.201 -1.707 -23.490 1.00 95.75 80 LYS A O 1
ATOM 665 N N . GLN A 1 81 ? 0.846 -0.423 -21.767 1.00 95.25 81 GLN A N 1
ATOM 666 C CA . GLN A 1 81 ? 1.375 0.691 -22.565 1.00 95.25 81 GLN A CA 1
ATOM 667 C C . GLN A 1 81 ? 2.842 0.489 -22.967 1.00 95.25 81 GLN A C 1
ATOM 669 O O . GLN A 1 81 ? 3.325 1.171 -23.864 1.00 95.25 81 GLN A O 1
ATOM 674 N N . ARG A 1 82 ? 3.547 -0.420 -22.292 1.00 95.38 82 ARG A N 1
ATOM 675 C CA . ARG A 1 82 ? 4.989 -0.647 -22.412 1.00 95.38 82 ARG A CA 1
ATOM 676 C C . ARG A 1 82 ? 5.242 -2.098 -22.826 1.00 95.38 82 ARG A C 1
ATOM 678 O O . ARG A 1 82 ? 5.769 -2.899 -22.054 1.00 95.38 82 ARG A O 1
ATOM 685 N N . ALA A 1 83 ? 4.779 -2.447 -24.029 1.00 94.06 83 ALA A N 1
ATOM 686 C CA . ALA A 1 83 ? 4.827 -3.811 -24.562 1.00 94.06 83 ALA A CA 1
ATOM 687 C C . ALA A 1 83 ? 6.260 -4.334 -24.772 1.00 94.06 83 ALA A C 1
ATOM 689 O O . ALA A 1 83 ? 6.466 -5.543 -24.862 1.00 94.06 83 ALA A O 1
ATOM 690 N N . GLU A 1 84 ? 7.249 -3.441 -24.826 1.00 96.56 84 GLU A N 1
ATOM 691 C CA . GLU A 1 84 ? 8.664 -3.792 -24.911 1.00 96.56 84 GLU A CA 1
ATOM 692 C C . GLU A 1 84 ? 9.245 -4.311 -23.585 1.00 96.56 84 GLU A C 1
ATOM 694 O O . GLU A 1 84 ? 10.305 -4.936 -23.587 1.00 96.56 84 GLU A O 1
ATOM 699 N N . VAL A 1 85 ? 8.562 -4.083 -22.455 1.00 97.94 85 VAL A N 1
ATOM 700 C CA . VAL A 1 85 ? 8.971 -4.581 -21.136 1.00 97.94 85 VAL A CA 1
ATOM 701 C C . VAL A 1 85 ? 8.330 -5.956 -20.881 1.00 97.94 85 VAL A C 1
ATOM 703 O O . VAL A 1 85 ? 7.100 -6.054 -20.817 1.00 97.94 85 VAL A O 1
ATOM 706 N N . PRO A 1 86 ? 9.117 -7.026 -20.664 1.00 97.88 86 PRO A N 1
ATOM 707 C CA . PRO A 1 86 ? 8.603 -8.364 -20.412 1.00 97.88 86 PRO A CA 1
ATOM 708 C C . PRO A 1 86 ? 7.697 -8.436 -19.183 1.00 97.88 86 PRO A C 1
ATOM 710 O O . PRO A 1 86 ? 7.966 -7.835 -18.141 1.00 97.88 86 PRO A O 1
ATOM 713 N N . PHE A 1 87 ? 6.665 -9.278 -19.264 1.00 96.31 87 PHE A N 1
ATOM 714 C CA . PHE A 1 87 ? 5.714 -9.511 -18.173 1.00 96.31 87 PHE A CA 1
ATOM 715 C C . PHE A 1 87 ? 6.387 -9.871 -16.837 1.00 96.31 87 PHE A C 1
ATOM 717 O O . PHE A 1 87 ? 5.936 -9.428 -15.783 1.00 96.31 87 PHE A O 1
ATOM 724 N N . ALA A 1 88 ? 7.489 -10.626 -16.876 1.00 97.75 88 ALA A N 1
ATOM 725 C CA . ALA A 1 88 ? 8.237 -11.011 -15.681 1.00 97.75 88 ALA A CA 1
ATOM 726 C C . ALA A 1 88 ? 8.754 -9.798 -14.885 1.00 97.75 88 ALA A C 1
ATOM 728 O O . ALA A 1 88 ? 8.688 -9.811 -13.659 1.00 97.75 88 ALA A O 1
ATOM 729 N N . ILE A 1 89 ? 9.184 -8.722 -15.555 1.00 98.38 89 ILE A N 1
ATOM 730 C CA . ILE A 1 89 ? 9.651 -7.496 -14.888 1.00 98.38 89 ILE A CA 1
ATOM 731 C C . ILE A 1 89 ? 8.494 -6.803 -14.163 1.00 98.38 89 ILE A C 1
ATOM 733 O O . ILE A 1 89 ? 8.636 -6.399 -13.010 1.00 98.38 89 ILE A O 1
ATOM 737 N N . TRP A 1 90 ? 7.314 -6.742 -14.786 1.00 98.00 90 TRP A N 1
ATOM 738 C CA . TRP A 1 90 ? 6.111 -6.202 -14.146 1.00 98.00 90 TRP A CA 1
ATOM 739 C C . TRP A 1 90 ? 5.673 -7.015 -12.926 1.00 98.00 90 TRP A C 1
ATOM 741 O O . TRP A 1 90 ? 5.237 -6.435 -11.933 1.00 98.00 90 TRP A O 1
ATOM 751 N N . GLN A 1 91 ? 5.817 -8.343 -12.964 1.00 97.81 91 GLN A N 1
ATOM 752 C CA . GLN A 1 91 ? 5.569 -9.187 -11.790 1.00 97.81 91 GLN A CA 1
ATOM 753 C C . GLN A 1 91 ? 6.593 -8.934 -10.681 1.00 97.81 91 GLN A C 1
ATOM 755 O O . GLN A 1 91 ? 6.204 -8.799 -9.522 1.00 97.81 91 GLN A O 1
ATOM 760 N N . THR A 1 92 ? 7.877 -8.795 -11.023 1.00 98.00 92 THR A N 1
ATOM 761 C CA . THR A 1 92 ? 8.924 -8.428 -10.058 1.00 98.00 92 THR A CA 1
ATOM 762 C C . THR A 1 92 ? 8.601 -7.107 -9.372 1.00 98.00 92 THR A C 1
ATOM 764 O O . THR A 1 92 ? 8.646 -7.046 -8.145 1.00 98.00 92 THR A O 1
ATOM 767 N N . ILE A 1 93 ? 8.204 -6.080 -10.131 1.00 98.12 93 ILE A N 1
ATOM 768 C CA . ILE A 1 93 ? 7.767 -4.791 -9.579 1.00 98.12 93 ILE A CA 1
ATOM 769 C C . ILE A 1 93 ? 6.666 -5.015 -8.542 1.00 98.12 93 ILE A C 1
ATOM 771 O O . ILE A 1 93 ? 6.854 -4.632 -7.393 1.00 98.12 93 ILE A O 1
ATOM 775 N N . LYS A 1 94 ? 5.559 -5.679 -8.908 1.00 97.31 94 LYS A N 1
ATOM 776 C CA . LYS A 1 94 ? 4.413 -5.902 -8.004 1.00 97.31 94 LYS A CA 1
ATOM 777 C C . LYS A 1 94 ? 4.790 -6.643 -6.723 1.00 97.31 94 LYS A C 1
A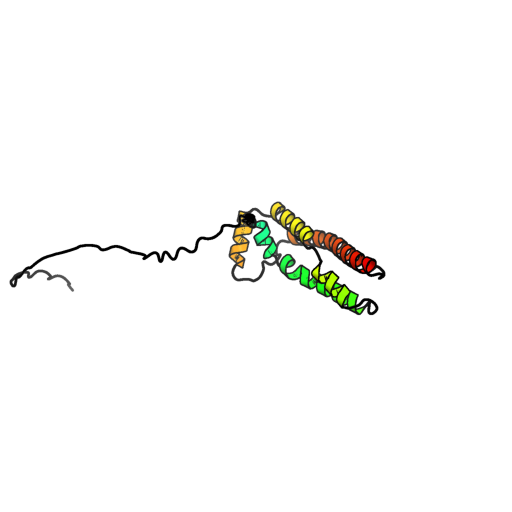TOM 779 O O . LYS A 1 94 ? 4.322 -6.280 -5.647 1.00 97.31 94 LYS A O 1
ATOM 784 N N . ASN A 1 95 ? 5.634 -7.663 -6.838 1.00 97.19 95 ASN A N 1
ATOM 785 C CA . ASN A 1 95 ? 6.002 -8.533 -5.721 1.00 97.19 95 ASN A CA 1
ATOM 786 C C . ASN A 1 95 ? 7.005 -7.894 -4.751 1.00 97.19 95 ASN A C 1
ATOM 788 O O . ASN A 1 95 ? 7.235 -8.440 -3.677 1.00 97.19 95 ASN A O 1
ATOM 792 N N . THR A 1 96 ? 7.612 -6.765 -5.125 1.00 96.62 96 THR A N 1
ATOM 793 C CA . THR A 1 96 ? 8.679 -6.113 -4.350 1.00 96.62 96 THR A CA 1
ATOM 794 C C . THR A 1 96 ? 8.291 -4.737 -3.816 1.00 96.62 96 THR A C 1
ATOM 796 O O . THR A 1 96 ? 9.129 -4.069 -3.218 1.00 96.62 96 THR A O 1
ATOM 799 N N . ILE A 1 97 ? 7.038 -4.301 -4.003 1.00 95.94 97 ILE A N 1
ATOM 800 C CA . ILE A 1 97 ? 6.557 -3.033 -3.439 1.00 95.94 97 ILE A CA 1
ATOM 801 C C . ILE A 1 97 ? 6.565 -3.130 -1.915 1.00 95.94 97 ILE A C 1
ATOM 803 O O . ILE A 1 97 ? 5.879 -3.974 -1.334 1.00 95.94 97 ILE A O 1
ATOM 807 N N . ASP A 1 98 ? 7.292 -2.220 -1.274 1.00 93.81 98 ASP A N 1
ATOM 808 C CA . ASP A 1 98 ? 7.250 -2.053 0.171 1.00 93.81 98 ASP A CA 1
ATOM 809 C C . ASP A 1 98 ? 6.169 -1.038 0.570 1.00 93.81 98 ASP A C 1
ATOM 811 O O . ASP A 1 98 ? 6.261 0.158 0.294 1.00 93.81 98 ASP A O 1
ATOM 815 N N . TYR A 1 99 ? 5.134 -1.524 1.255 1.00 94.06 99 TYR A N 1
ATOM 816 C CA . TYR A 1 99 ? 4.047 -0.697 1.784 1.00 94.06 99 TYR A CA 1
ATOM 817 C C . TYR A 1 99 ? 4.322 -0.187 3.208 1.00 94.06 99 TYR A C 1
ATOM 819 O O . TYR A 1 99 ? 3.467 0.479 3.796 1.00 94.06 99 TYR A O 1
ATOM 827 N N . SER A 1 100 ? 5.486 -0.492 3.793 1.00 92.19 100 SER A N 1
ATOM 828 C CA . SER A 1 100 ? 5.796 -0.187 5.197 1.00 92.19 100 SER A CA 1
ATOM 829 C C . SER A 1 100 ? 5.814 1.311 5.483 1.00 92.19 100 SER A C 1
ATOM 831 O O . SER A 1 100 ? 5.302 1.735 6.516 1.00 92.19 100 SER A O 1
ATOM 833 N N . LEU A 1 101 ? 6.331 2.128 4.560 1.00 89.44 101 LEU A N 1
ATOM 834 C CA . LEU A 1 101 ? 6.320 3.588 4.709 1.00 89.44 101 LEU A CA 1
ATOM 835 C C . LEU A 1 101 ? 4.891 4.136 4.787 1.00 89.44 101 LEU A C 1
ATOM 837 O O . LEU A 1 101 ? 4.573 4.888 5.708 1.00 89.44 101 LEU A O 1
ATOM 841 N N . PHE A 1 102 ? 4.011 3.691 3.885 1.00 94.06 102 PHE A N 1
ATOM 842 C CA . PHE A 1 102 ? 2.600 4.071 3.915 1.00 94.06 102 PHE A CA 1
ATOM 843 C C . PHE A 1 102 ? 1.923 3.592 5.203 1.00 94.06 102 PHE A C 1
ATOM 845 O O . PHE A 1 102 ? 1.277 4.379 5.891 1.00 94.06 102 PHE A O 1
ATOM 852 N N . LYS A 1 103 ? 2.128 2.325 5.587 1.00 95.06 103 LYS A N 1
ATOM 853 C CA . LYS A 1 103 ? 1.618 1.770 6.850 1.00 95.06 103 LYS A CA 1
ATOM 854 C C . LYS A 1 103 ? 2.017 2.630 8.048 1.00 95.06 103 LYS A C 1
ATOM 856 O O . LYS A 1 103 ? 1.163 2.965 8.867 1.00 95.06 103 LYS A O 1
ATOM 861 N N . ASN A 1 104 ? 3.292 2.994 8.147 1.00 93.31 104 ASN A N 1
ATOM 862 C CA . ASN A 1 104 ? 3.813 3.778 9.263 1.00 93.31 104 ASN A CA 1
ATOM 863 C C . ASN A 1 104 ? 3.192 5.179 9.307 1.00 93.31 104 ASN A C 1
ATOM 865 O O . ASN A 1 104 ? 2.762 5.609 10.379 1.00 93.31 104 ASN A O 1
ATOM 869 N N . ALA A 1 105 ? 3.070 5.846 8.156 1.00 93.00 105 ALA A N 1
ATOM 870 C CA . ALA A 1 105 ? 2.398 7.140 8.058 1.00 93.00 105 ALA A CA 1
ATOM 871 C C . ALA A 1 105 ? 0.937 7.044 8.523 1.00 93.00 105 ALA A C 1
ATOM 873 O O . ALA A 1 105 ? 0.497 7.830 9.361 1.00 93.00 105 ALA A O 1
ATOM 874 N N . VAL A 1 106 ? 0.190 6.027 8.076 1.00 94.94 106 VAL A N 1
ATOM 875 C CA . VAL A 1 106 ? -1.203 5.847 8.510 1.00 94.94 106 VAL A CA 1
ATOM 876 C C . VAL A 1 106 ? -1.303 5.546 10.005 1.00 94.94 106 VAL A C 1
ATOM 878 O O . VAL A 1 106 ? -2.165 6.110 10.673 1.00 94.94 106 VAL A O 1
ATOM 881 N N . ILE A 1 107 ? -0.431 4.706 10.563 1.00 95.31 107 ILE A N 1
ATOM 882 C CA . ILE A 1 107 ? -0.421 4.434 12.010 1.00 95.31 107 ILE A CA 1
ATOM 883 C C . ILE A 1 107 ? -0.174 5.724 12.808 1.00 95.31 107 ILE A C 1
ATOM 885 O O . ILE A 1 107 ? -0.854 5.958 13.809 1.00 95.31 107 ILE A O 1
ATOM 889 N N . GLN A 1 108 ? 0.735 6.592 12.358 1.00 93.94 108 GLN A N 1
ATOM 890 C CA . GLN A 1 108 ? 0.946 7.904 12.978 1.00 93.94 108 GLN A CA 1
ATOM 891 C C . GLN A 1 108 ? -0.305 8.787 12.882 1.00 93.94 108 GLN A C 1
ATOM 893 O O . GLN A 1 108 ? -0.728 9.356 13.888 1.00 93.94 108 GLN A O 1
ATOM 898 N N . LEU A 1 109 ? -0.950 8.847 11.713 1.00 94.12 109 LEU A N 1
ATOM 899 C CA . LEU A 1 109 ? -2.211 9.572 11.539 1.00 94.12 109 LEU A CA 1
ATOM 900 C C . LEU A 1 109 ? -3.307 9.051 12.475 1.00 94.12 109 LEU A C 1
ATOM 902 O O . LEU A 1 109 ? -4.043 9.851 13.054 1.00 94.12 109 LEU A O 1
ATOM 906 N N . LEU A 1 110 ? -3.415 7.734 12.657 1.00 94.94 110 LEU A N 1
ATOM 907 C CA . LEU A 1 110 ? -4.381 7.135 13.578 1.00 94.94 110 LEU A CA 1
ATOM 908 C C . LEU A 1 110 ? -4.100 7.557 15.024 1.00 94.94 110 LEU A C 1
ATOM 910 O O . LEU A 1 110 ? -5.006 8.057 15.687 1.00 94.94 110 LEU A O 1
ATOM 914 N N . ASN A 1 111 ? -2.850 7.451 15.480 1.00 94.00 111 ASN A N 1
ATOM 915 C CA . ASN A 1 111 ? -2.452 7.856 16.833 1.00 94.00 111 ASN A CA 1
ATOM 916 C C . ASN A 1 111 ? -2.656 9.359 17.100 1.00 94.00 111 ASN A C 1
ATOM 918 O O . ASN A 1 111 ? -2.958 9.746 18.225 1.00 94.00 111 ASN A O 1
ATOM 922 N N . ASN A 1 112 ? -2.536 10.203 16.072 1.00 92.44 112 ASN A N 1
ATOM 923 C CA . ASN A 1 112 ? -2.737 11.651 16.189 1.00 92.44 112 ASN A CA 1
ATOM 924 C C . ASN A 1 112 ? -4.217 12.066 16.216 1.00 92.44 112 ASN A C 1
ATOM 926 O O . ASN A 1 112 ? -4.531 13.195 16.594 1.00 92.44 112 ASN A O 1
ATOM 930 N N . ASN A 1 113 ? -5.129 11.199 15.766 1.00 90.94 113 ASN A N 1
ATOM 931 C CA . ASN A 1 113 ? -6.547 11.536 15.610 1.00 90.94 113 ASN A CA 1
ATOM 932 C C . ASN A 1 113 ? -7.480 10.722 16.515 1.00 90.94 113 ASN A C 1
ATOM 934 O O . ASN A 1 113 ? -8.614 11.147 16.734 1.00 90.94 113 ASN A O 1
ATOM 938 N N . PHE A 1 114 ? -7.029 9.585 17.046 1.00 93.50 114 PHE A N 1
ATOM 939 C CA . PHE A 1 114 ? -7.845 8.693 17.863 1.00 93.50 114 PHE A CA 1
ATOM 940 C C . PHE A 1 114 ? -7.075 8.187 19.076 1.00 93.50 114 PHE A C 1
ATOM 942 O O . PHE A 1 114 ? -5.892 7.864 19.013 1.00 93.50 114 PHE A O 1
ATOM 949 N N . THR A 1 115 ? -7.790 8.037 20.185 1.00 95.06 115 THR A N 1
ATOM 950 C CA . THR A 1 115 ? -7.278 7.331 21.360 1.00 95.06 115 THR A CA 1
ATOM 951 C C . THR A 1 115 ? -7.328 5.815 21.154 1.00 95.06 115 THR A C 1
ATOM 953 O O . THR A 1 115 ? -8.161 5.292 20.409 1.00 95.06 115 THR A O 1
ATOM 956 N N . THR A 1 116 ? -6.495 5.084 21.899 1.00 95.25 116 THR A N 1
ATOM 957 C CA . THR A 1 116 ? -6.514 3.612 21.980 1.00 95.25 116 THR A CA 1
ATOM 958 C C . THR A 1 116 ? -7.919 3.061 22.248 1.00 95.25 116 THR A C 1
ATOM 960 O O . THR A 1 116 ? -8.344 2.110 21.595 1.00 95.25 116 THR A O 1
ATOM 963 N N . ALA A 1 117 ? -8.666 3.678 23.172 1.00 96.19 117 ALA A N 1
ATOM 964 C CA . ALA A 1 117 ? -10.013 3.240 23.534 1.00 96.19 117 ALA A CA 1
ATOM 965 C C . ALA A 1 117 ? -11.011 3.420 22.379 1.00 96.19 117 ALA A C 1
ATOM 967 O O . ALA A 1 117 ? -11.756 2.493 22.069 1.00 96.19 117 ALA A O 1
ATOM 968 N N . GLN A 1 118 ? -10.989 4.574 21.701 1.00 95.12 118 GLN A N 1
ATOM 969 C CA . GLN A 1 118 ? -11.836 4.816 20.526 1.00 95.12 118 GLN A CA 1
ATOM 970 C C . GLN A 1 118 ? -11.534 3.814 19.411 1.00 95.12 118 GLN A C 1
ATOM 972 O O . GLN A 1 118 ? -12.455 3.228 18.845 1.00 95.12 118 GLN A O 1
A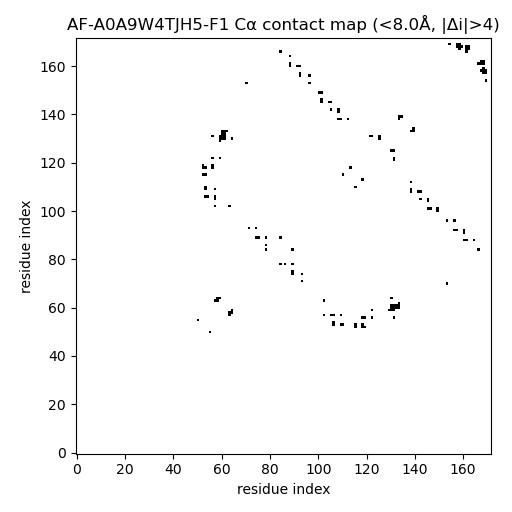TOM 977 N N . MET A 1 119 ? -10.251 3.561 19.141 1.00 95.75 119 MET A N 1
ATOM 978 C CA . MET A 1 119 ? -9.846 2.571 18.146 1.00 95.75 119 MET A CA 1
ATOM 979 C C . MET A 1 119 ? -10.355 1.166 18.492 1.00 95.75 119 MET A C 1
ATOM 981 O O . MET A 1 119 ? -10.885 0.476 17.620 1.00 95.75 119 MET A O 1
ATOM 985 N N . GLN A 1 120 ? -10.257 0.755 19.760 1.00 96.62 120 GLN A N 1
ATOM 986 C CA . GLN A 1 120 ? -10.749 -0.547 20.213 1.00 96.62 120 GLN A CA 1
ATOM 987 C C . GLN A 1 120 ? -12.268 -0.687 20.057 1.00 96.62 120 GLN A C 1
ATOM 989 O O . GLN A 1 120 ? -12.740 -1.735 19.611 1.00 96.62 120 GLN A O 1
ATOM 994 N N . VAL A 1 121 ? -13.031 0.359 20.394 1.00 96.56 121 VAL A N 1
ATOM 995 C CA . VAL A 1 121 ? -14.492 0.372 20.222 1.00 96.56 121 VAL A CA 1
ATOM 996 C C . VAL A 1 121 ? -14.857 0.148 18.757 1.00 96.56 121 VAL A C 1
ATOM 998 O O . VAL A 1 121 ? -15.638 -0.758 18.468 1.00 96.56 121 VAL A O 1
ATOM 1001 N N . THR A 1 122 ? -14.241 0.880 17.826 1.00 95.31 122 THR A N 1
ATOM 1002 C CA . THR A 1 122 ? -14.525 0.713 16.393 1.00 95.31 122 THR A CA 1
ATOM 1003 C C . THR A 1 122 ? -14.109 -0.665 15.879 1.00 95.31 122 THR A C 1
ATOM 1005 O O . THR A 1 122 ? -14.833 -1.285 15.101 1.00 95.31 122 THR A O 1
ATOM 1008 N N . VAL A 1 123 ? -12.956 -1.196 16.306 1.00 95.06 123 VAL A N 1
ATOM 1009 C CA . VAL A 1 123 ? -12.534 -2.555 15.919 1.00 95.06 123 VAL A CA 1
ATOM 1010 C C . VAL A 1 123 ? -13.594 -3.583 16.326 1.00 95.06 123 VAL A C 1
ATOM 1012 O O . VAL A 1 123 ? -13.950 -4.439 15.510 1.00 95.06 123 VAL A O 1
ATOM 1015 N N . ASN A 1 124 ? -14.136 -3.460 17.539 1.00 96.19 124 ASN A N 1
ATOM 1016 C CA . ASN A 1 124 ? -15.185 -4.343 18.045 1.00 96.19 124 ASN A CA 1
ATOM 1017 C C . ASN A 1 124 ? -16.512 -4.146 17.297 1.00 96.19 124 ASN A C 1
ATOM 1019 O O . ASN A 1 124 ? -17.139 -5.130 16.908 1.00 96.19 124 ASN A O 1
ATOM 1023 N N . GLU A 1 125 ? -16.914 -2.900 17.029 1.00 96.56 125 GLU A N 1
ATOM 1024 C CA . GLU A 1 125 ? -18.122 -2.572 16.254 1.00 96.56 125 GLU A CA 1
ATOM 1025 C C . GLU A 1 125 ? -18.097 -3.234 14.869 1.00 96.56 125 GLU A C 1
ATOM 1027 O O . GLU A 1 125 ? -19.090 -3.795 14.402 1.00 96.56 125 GLU A O 1
ATOM 1032 N N . TYR A 1 126 ? -16.932 -3.232 14.222 1.00 95.50 126 TYR A N 1
ATOM 1033 C CA . TYR A 1 126 ? -16.767 -3.784 12.884 1.00 95.50 126 TYR A CA 1
ATOM 1034 C C . TYR A 1 126 ? -16.342 -5.252 12.875 1.00 95.50 126 TYR A C 1
ATOM 1036 O O . TYR A 1 126 ? -16.075 -5.756 11.793 1.00 95.50 126 TYR A O 1
ATOM 1044 N N . GLN A 1 127 ? -16.251 -5.969 13.998 1.00 94.50 127 GLN A N 1
ATOM 1045 C CA . GLN A 1 127 ? -15.636 -7.313 14.066 1.00 94.50 127 GLN A CA 1
ATOM 1046 C C . GLN A 1 127 ? -16.150 -8.333 13.028 1.00 94.50 127 GLN A C 1
ATOM 1048 O O . GLN A 1 127 ? -15.374 -9.137 12.525 1.00 94.50 127 GLN A O 1
ATOM 1053 N N . ALA A 1 128 ? -17.432 -8.262 12.652 1.00 95.88 128 ALA A N 1
ATOM 1054 C CA . ALA A 1 128 ? -18.052 -9.155 11.667 1.00 95.88 128 ALA A CA 1
ATOM 1055 C C . ALA A 1 128 ? -17.847 -8.716 10.200 1.00 95.88 128 ALA A C 1
ATOM 1057 O O . ALA A 1 128 ? -18.324 -9.377 9.280 1.00 95.88 128 ALA A O 1
ATOM 1058 N N . LYS A 1 129 ? -17.178 -7.583 9.963 1.00 93.31 129 LYS A N 1
ATOM 1059 C CA . LYS A 1 129 ? -16.908 -7.022 8.634 1.00 93.31 129 LYS A CA 1
ATOM 1060 C C . LYS A 1 129 ? -15.441 -7.238 8.246 1.00 93.31 129 LYS A C 1
ATOM 1062 O O . LYS A 1 129 ? -14.562 -7.170 9.105 1.00 93.31 129 LYS A O 1
ATOM 1067 N N . PRO A 1 130 ? -15.131 -7.423 6.954 1.00 89.12 130 PRO A N 1
ATOM 1068 C CA . PRO A 1 130 ? -13.750 -7.619 6.510 1.00 89.12 130 PRO A CA 1
ATOM 1069 C C . PRO A 1 130 ? -12.873 -6.375 6.712 1.00 89.12 130 PRO A C 1
ATOM 1071 O O . PRO A 1 130 ? -11.668 -6.502 6.897 1.00 89.12 130 PRO A O 1
ATOM 1074 N N . TYR A 1 131 ? -13.467 -5.179 6.714 1.00 94.69 131 TYR A N 1
ATOM 1075 C CA . TYR A 1 131 ? -12.753 -3.917 6.889 1.00 94.69 131 TYR A CA 1
ATOM 1076 C C . TYR A 1 131 ? -13.599 -2.861 7.617 1.00 94.69 131 TYR A C 1
ATOM 1078 O O . TYR A 1 131 ? -14.824 -2.972 7.727 1.00 94.69 131 TYR A O 1
ATOM 1086 N N . ILE A 1 132 ? -12.916 -1.821 8.089 1.00 94.75 132 ILE A N 1
ATOM 1087 C CA . ILE A 1 132 ? -13.444 -0.608 8.706 1.00 94.75 132 ILE A CA 1
ATOM 1088 C C . ILE A 1 132 ? -13.456 0.495 7.631 1.00 94.75 132 ILE A C 1
ATOM 1090 O O . ILE A 1 132 ? -12.398 0.803 7.070 1.00 94.75 132 ILE A O 1
ATOM 1094 N N . PRO A 1 133 ? -14.620 1.089 7.310 1.00 93.81 133 PRO A N 1
ATOM 1095 C CA . PRO A 1 133 ? -14.722 2.177 6.348 1.00 93.81 133 PRO A CA 1
ATOM 1096 C C . PRO A 1 133 ? -14.153 3.482 6.916 1.00 93.81 133 PRO A C 1
ATOM 1098 O O . PRO A 1 133 ? -14.228 3.758 8.115 1.00 93.81 133 PRO A O 1
ATOM 1101 N N . ILE A 1 134 ? -13.633 4.335 6.034 1.00 91.75 134 ILE A N 1
ATOM 1102 C CA . ILE A 1 134 ? -13.095 5.648 6.416 1.00 91.75 134 ILE A CA 1
ATOM 1103 C C . ILE A 1 134 ? -14.227 6.682 6.409 1.00 91.75 134 ILE A C 1
ATOM 1105 O O . ILE A 1 134 ? -14.519 7.327 5.394 1.00 91.75 134 ILE A O 1
ATOM 1109 N N . VAL A 1 135 ? -14.873 6.841 7.563 1.00 89.12 135 VAL A N 1
ATOM 1110 C CA . VAL A 1 135 ? -16.002 7.774 7.741 1.00 89.12 135 VAL A CA 1
ATOM 1111 C C . VAL A 1 135 ? -15.571 9.175 8.182 1.00 89.12 135 VAL A C 1
ATOM 1113 O O . VAL A 1 135 ? -16.246 10.151 7.872 1.00 89.12 135 VAL A O 1
ATOM 1116 N N . HIS A 1 136 ? -14.436 9.302 8.873 1.00 88.56 136 HIS A N 1
ATOM 1117 C CA . HIS A 1 136 ? -13.992 10.576 9.434 1.00 88.56 136 HIS A CA 1
ATOM 1118 C C . HIS A 1 136 ? -13.334 11.463 8.364 1.00 88.56 136 HIS A C 1
ATOM 1120 O O . HIS A 1 136 ? -12.289 11.103 7.820 1.00 88.56 136 HIS A O 1
ATOM 1126 N N . LEU A 1 137 ? -13.903 12.647 8.100 1.00 86.69 137 LEU A N 1
ATOM 1127 C CA . LEU A 1 137 ? -13.442 13.545 7.028 1.00 86.69 137 LEU A CA 1
ATOM 1128 C C . LEU A 1 137 ? -11.973 13.960 7.189 1.00 86.69 137 LEU A C 1
ATOM 1130 O O . LEU A 1 137 ? -11.206 13.853 6.240 1.00 86.69 137 LEU A O 1
ATOM 1134 N N . LYS A 1 138 ? -11.558 14.360 8.400 1.00 88.19 138 LYS A N 1
ATOM 1135 C CA . LYS A 1 138 ? -10.151 14.705 8.671 1.00 88.19 138 LYS A CA 1
ATOM 1136 C C . LYS A 1 138 ? -9.199 13.557 8.316 1.00 88.19 138 LYS A C 1
ATOM 1138 O O . LYS A 1 138 ? -8.295 13.757 7.523 1.00 88.19 138 LYS A O 1
ATOM 1143 N N . LEU A 1 139 ? -9.453 12.343 8.824 1.00 90.38 139 LEU A N 1
ATOM 1144 C CA . LEU A 1 139 ? -8.654 11.160 8.496 1.00 90.38 139 LEU A CA 1
ATOM 1145 C C . LEU A 1 139 ? -8.615 10.907 6.984 1.00 90.38 139 LEU A C 1
ATOM 1147 O O . LEU A 1 139 ? -7.562 10.582 6.458 1.00 90.38 139 LEU A O 1
ATOM 1151 N N . ARG A 1 140 ? -9.736 11.077 6.272 1.00 92.00 140 ARG A N 1
ATOM 1152 C CA . ARG A 1 140 ? -9.775 10.923 4.811 1.00 92.00 140 ARG A CA 1
ATOM 1153 C C . ARG A 1 140 ? -8.830 11.894 4.101 1.00 92.00 140 ARG A C 1
ATOM 1155 O O . ARG A 1 140 ? -8.108 11.461 3.210 1.00 92.00 140 ARG A O 1
ATOM 1162 N N . ASN A 1 141 ? -8.824 13.164 4.500 1.00 91.00 141 ASN A N 1
ATOM 1163 C CA . ASN A 1 141 ? -7.948 14.177 3.906 1.00 91.00 141 ASN A CA 1
ATOM 1164 C C . ASN A 1 141 ? -6.470 13.869 4.183 1.00 91.00 141 ASN A C 1
ATOM 1166 O O . ASN A 1 141 ? -5.653 13.905 3.272 1.00 91.00 141 ASN A O 1
ATOM 1170 N N . GLU A 1 142 ? -6.136 13.489 5.416 1.00 91.62 142 GLU A N 1
ATOM 1171 C CA . GLU A 1 142 ? -4.767 13.104 5.789 1.00 91.62 142 GLU A CA 1
ATOM 1172 C C . GLU A 1 142 ? -4.296 11.850 5.030 1.00 91.62 142 GLU A C 1
ATOM 1174 O O . GLU A 1 142 ? -3.171 11.782 4.542 1.00 91.62 142 GLU A O 1
ATOM 1179 N N . LEU A 1 143 ? -5.180 10.861 4.862 1.00 92.31 143 LEU A N 1
ATOM 1180 C CA . LEU A 1 143 ? -4.896 9.664 4.067 1.00 92.31 143 LEU A CA 1
ATOM 1181 C C . LEU A 1 143 ? -4.692 9.981 2.585 1.00 92.31 143 LEU A C 1
ATOM 1183 O O . LEU A 1 143 ? -3.897 9.313 1.929 1.00 92.31 143 LEU A O 1
ATOM 1187 N N . GLN A 1 144 ? -5.404 10.974 2.051 1.00 90.50 144 GLN A N 1
ATOM 1188 C CA . GLN A 1 144 ? -5.204 11.425 0.679 1.00 90.50 144 GLN A CA 1
ATOM 1189 C C . GLN A 1 144 ? -3.799 12.010 0.496 1.00 90.50 144 GLN A C 1
ATOM 1191 O O . GLN A 1 144 ? -3.143 11.670 -0.485 1.00 90.50 144 GLN A O 1
ATOM 1196 N N . LEU A 1 145 ? -3.323 12.821 1.444 1.00 89.75 145 LEU A N 1
ATOM 1197 C CA . LEU A 1 145 ? -1.956 13.352 1.422 1.00 89.75 145 LEU A CA 1
ATOM 1198 C C . LEU A 1 145 ? -0.922 12.221 1.521 1.00 89.75 145 LEU A C 1
ATOM 1200 O O . LEU A 1 145 ? -0.054 12.108 0.661 1.00 89.75 145 LEU A O 1
ATOM 1204 N N . ALA A 1 146 ? -1.088 11.299 2.475 1.00 90.44 146 ALA A N 1
ATOM 1205 C CA . ALA A 1 146 ? -0.204 10.136 2.603 1.00 90.44 146 ALA A CA 1
ATOM 1206 C C . ALA A 1 146 ? -0.191 9.249 1.340 1.00 90.44 146 ALA A C 1
ATOM 1208 O O . ALA A 1 146 ? 0.826 8.637 1.011 1.00 90.44 146 ALA A O 1
ATOM 1209 N N . SER A 1 147 ? -1.314 9.167 0.617 1.00 89.62 147 SER A N 1
ATOM 1210 C CA . SER A 1 147 ? -1.388 8.450 -0.661 1.00 89.62 147 SER A CA 1
ATOM 1211 C C . SER A 1 147 ? -0.601 9.154 -1.765 1.00 89.62 147 SER A C 1
ATOM 1213 O O . SER A 1 147 ? 0.025 8.468 -2.565 1.00 89.62 147 SER A O 1
ATOM 1215 N N . GLN A 1 148 ? -0.613 10.488 -1.815 1.00 88.75 148 GLN A N 1
ATOM 1216 C CA . GLN A 1 148 ? 0.163 11.254 -2.798 1.00 88.75 148 GLN A CA 1
ATOM 1217 C C . GLN A 1 148 ? 1.669 11.062 -2.585 1.00 88.75 148 GLN A C 1
ATOM 1219 O O . GLN A 1 148 ? 2.406 10.845 -3.546 1.00 88.75 148 GLN A O 1
ATOM 1224 N N . ASP A 1 149 ? 2.114 11.052 -1.328 1.00 88.69 149 ASP A N 1
ATOM 1225 C CA . ASP A 1 149 ? 3.510 10.756 -0.993 1.00 88.69 149 ASP A CA 1
ATOM 1226 C C . ASP A 1 149 ? 3.889 9.323 -1.396 1.00 88.69 149 ASP A C 1
ATOM 1228 O O . ASP A 1 149 ? 4.972 9.072 -1.935 1.00 88.69 149 ASP A O 1
ATOM 1232 N N . PHE A 1 150 ? 2.976 8.367 -1.195 1.00 92.06 150 PHE A N 1
ATOM 1233 C CA . PHE A 1 150 ? 3.188 6.984 -1.613 1.00 92.06 150 PHE A CA 1
ATOM 1234 C C . PHE A 1 150 ? 3.237 6.816 -3.136 1.00 92.06 150 PHE A C 1
ATOM 1236 O O . PHE A 1 150 ? 4.012 5.990 -3.616 1.00 92.06 150 PHE A O 1
ATOM 1243 N N . ASP A 1 151 ? 2.485 7.602 -3.910 1.00 90.62 151 ASP A N 1
ATOM 1244 C CA . ASP A 1 151 ? 2.534 7.548 -5.377 1.00 90.62 151 ASP A CA 1
ATOM 1245 C C . ASP A 1 151 ? 3.947 7.853 -5.906 1.00 90.62 151 ASP A C 1
ATOM 1247 O O . ASP A 1 151 ? 4.428 7.182 -6.825 1.00 90.62 151 ASP A O 1
ATOM 1251 N N . ALA A 1 152 ? 4.653 8.805 -5.284 1.00 90.50 152 ALA A N 1
ATOM 1252 C CA . ALA A 1 152 ? 6.044 9.107 -5.618 1.00 90.50 152 ALA A CA 1
ATOM 1253 C C . ALA A 1 152 ? 6.984 7.934 -5.286 1.00 90.50 152 ALA A C 1
ATOM 1255 O O . ALA A 1 152 ? 7.836 7.570 -6.102 1.00 90.50 152 ALA A O 1
ATOM 1256 N N . VAL A 1 153 ? 6.799 7.298 -4.123 1.00 92.38 153 VAL A N 1
ATOM 1257 C CA . VAL A 1 153 ? 7.560 6.101 -3.718 1.00 92.38 153 VAL A CA 1
ATOM 1258 C C . VAL A 1 153 ? 7.315 4.944 -4.688 1.00 92.38 153 VAL A C 1
ATOM 1260 O O . VAL A 1 153 ? 8.266 4.302 -5.140 1.00 92.38 153 VAL A O 1
ATOM 1263 N N . LEU A 1 154 ? 6.055 4.705 -5.055 1.00 94.81 154 LEU A N 1
ATOM 1264 C CA . LEU A 1 154 ? 5.659 3.662 -5.996 1.00 94.81 154 LEU A CA 1
ATOM 1265 C C . LEU A 1 154 ? 6.294 3.888 -7.371 1.00 94.81 154 LEU A C 1
ATOM 1267 O O . LEU A 1 154 ? 6.865 2.959 -7.944 1.00 94.81 154 LEU A O 1
ATOM 1271 N N . LEU A 1 155 ? 6.225 5.113 -7.897 1.00 95.06 155 LEU A N 1
ATOM 1272 C CA . LEU A 1 155 ? 6.830 5.445 -9.184 1.00 95.06 155 LEU A CA 1
ATOM 1273 C C . LEU A 1 155 ? 8.353 5.280 -9.156 1.00 95.06 155 LEU A C 1
ATOM 1275 O O . LEU A 1 155 ? 8.925 4.721 -10.092 1.00 95.06 155 LEU A O 1
ATOM 1279 N N . ASN A 1 156 ? 9.004 5.721 -8.079 1.00 95.31 156 ASN A N 1
ATOM 1280 C CA . ASN A 1 156 ? 10.444 5.556 -7.912 1.00 95.31 156 ASN A CA 1
ATOM 1281 C C . ASN A 1 156 ? 10.853 4.074 -7.877 1.00 95.31 156 ASN A C 1
ATOM 1283 O O . ASN A 1 156 ? 11.826 3.683 -8.526 1.00 95.31 156 ASN A O 1
ATOM 1287 N N . HIS A 1 157 ? 10.084 3.236 -7.175 1.00 96.50 157 HIS A N 1
ATOM 1288 C CA . HIS A 1 157 ? 10.294 1.787 -7.143 1.00 96.50 157 HIS A CA 1
ATOM 1289 C C . HIS A 1 157 ? 10.161 1.162 -8.534 1.00 96.50 157 HIS A C 1
ATOM 1291 O O . HIS A 1 157 ? 11.061 0.453 -8.986 1.00 96.50 157 HIS A O 1
ATOM 1297 N N . ILE A 1 158 ? 9.081 1.488 -9.255 1.00 97.56 158 ILE A N 1
ATOM 1298 C CA . ILE A 1 158 ? 8.872 1.032 -10.637 1.00 97.56 158 ILE A CA 1
ATOM 1299 C C . ILE A 1 158 ? 10.070 1.414 -11.511 1.00 97.56 158 ILE A C 1
ATOM 1301 O O . ILE A 1 158 ? 10.636 0.560 -12.193 1.00 97.56 158 ILE A O 1
ATOM 1305 N N . ASN A 1 159 ? 10.484 2.680 -11.465 1.00 97.81 159 ASN A N 1
ATOM 1306 C CA . ASN A 1 159 ? 11.574 3.189 -12.291 1.00 97.81 159 ASN A CA 1
ATOM 1307 C C . ASN A 1 159 ? 12.917 2.552 -11.940 1.00 97.81 159 ASN A C 1
ATOM 1309 O O . ASN A 1 159 ? 13.683 2.234 -12.845 1.00 97.81 159 ASN A O 1
ATOM 1313 N N . THR A 1 160 ? 13.176 2.290 -10.661 1.00 98.06 160 THR A N 1
ATOM 1314 C CA . THR A 1 160 ? 14.392 1.600 -10.217 1.00 98.06 160 THR A CA 1
ATOM 1315 C C . THR A 1 160 ? 14.472 0.199 -10.817 1.00 98.06 160 THR A C 1
ATOM 1317 O O . THR A 1 160 ? 15.498 -0.164 -11.393 1.00 98.06 160 THR A O 1
ATOM 1320 N N . VAL A 1 161 ? 13.384 -0.577 -10.753 1.00 98.12 161 VAL A N 1
ATOM 1321 C CA . VAL A 1 161 ? 13.359 -1.926 -11.336 1.00 98.12 161 VAL A CA 1
ATOM 1322 C C . VAL A 1 161 ? 13.466 -1.872 -12.863 1.00 98.12 161 VAL A C 1
ATOM 1324 O O . VAL A 1 161 ? 14.204 -2.666 -13.442 1.00 98.12 161 VAL A O 1
ATOM 1327 N N . LEU A 1 162 ? 12.785 -0.935 -13.531 1.00 98.19 162 LEU A N 1
ATOM 1328 C CA . LEU A 1 162 ? 12.878 -0.778 -14.988 1.00 98.19 162 LEU A CA 1
ATOM 1329 C C . LEU A 1 162 ? 14.307 -0.448 -15.440 1.00 98.19 162 LEU A C 1
ATOM 1331 O O . LEU A 1 162 ? 14.843 -1.143 -16.304 1.00 98.19 162 LEU A O 1
ATOM 1335 N N . ILE A 1 163 ? 14.938 0.556 -14.826 1.00 98.00 163 ILE A N 1
ATOM 1336 C CA . ILE A 1 163 ? 16.297 0.999 -15.168 1.00 98.00 163 ILE A CA 1
ATOM 1337 C C . ILE A 1 163 ? 17.310 -0.117 -14.906 1.00 98.00 163 ILE A C 1
ATOM 1339 O O . ILE A 1 163 ? 18.157 -0.383 -15.758 1.00 98.00 163 ILE A O 1
ATOM 1343 N N . ALA A 1 164 ? 17.190 -0.824 -13.777 1.00 98.00 164 ALA A N 1
ATOM 1344 C CA . ALA A 1 164 ? 18.059 -1.955 -13.449 1.00 98.00 164 ALA A CA 1
ATOM 1345 C C . ALA A 1 164 ? 17.984 -3.098 -14.480 1.00 98.00 164 ALA A C 1
ATOM 1347 O O . ALA A 1 164 ? 18.913 -3.895 -14.578 1.00 98.00 164 ALA A O 1
ATOM 1348 N N . ASN A 1 165 ? 16.902 -3.167 -15.261 1.00 97.88 165 ASN A N 1
ATOM 1349 C CA . ASN A 1 165 ? 16.707 -4.144 -16.333 1.00 97.88 165 ASN A CA 1
ATOM 1350 C C . ASN A 1 165 ? 16.889 -3.542 -17.743 1.00 97.88 165 ASN A C 1
ATOM 1352 O O . ASN A 1 165 ? 16.537 -4.185 -18.727 1.00 97.88 165 ASN A O 1
ATOM 1356 N N . GLY A 1 166 ? 17.441 -2.328 -17.859 1.00 97.56 166 GLY A N 1
ATOM 1357 C CA . GLY A 1 166 ? 17.763 -1.696 -19.145 1.00 97.56 166 GLY A CA 1
ATOM 1358 C C . GLY A 1 166 ? 16.595 -0.984 -19.838 1.00 97.56 166 GLY A C 1
ATOM 1359 O O . GLY A 1 166 ? 16.704 -0.648 -21.016 1.00 97.56 166 GLY A O 1
ATOM 1360 N N . TYR A 1 167 ? 15.488 -0.732 -19.134 1.00 97.81 167 TYR A N 1
ATOM 1361 C CA . TYR A 1 167 ? 14.316 -0.050 -19.686 1.00 97.81 167 TYR A CA 1
ATOM 1362 C C . TYR A 1 167 ? 14.251 1.421 -19.276 1.00 97.81 167 TYR A C 1
ATOM 1364 O O . TYR A 1 167 ? 14.681 1.819 -18.194 1.00 97.81 167 TYR A O 1
ATOM 1372 N N . GLN A 1 168 ? 13.639 2.239 -20.135 1.00 95.94 168 GLN A N 1
ATOM 1373 C CA . GLN A 1 168 ? 13.392 3.647 -19.832 1.00 95.94 168 GLN A CA 1
ATOM 1374 C C . GLN A 1 168 ? 12.391 3.807 -18.685 1.00 95.94 168 GLN A C 1
ATOM 1376 O O . GLN A 1 168 ? 11.355 3.130 -18.656 1.00 95.94 168 GLN A O 1
ATOM 1381 N N . ALA A 1 169 ? 12.677 4.761 -17.797 1.00 96.19 169 ALA A N 1
ATOM 1382 C CA . ALA A 1 169 ? 11.785 5.181 -16.725 1.00 96.19 169 ALA A CA 1
ATOM 1383 C C . ALA A 1 169 ? 10.417 5.646 -17.255 1.00 96.19 169 ALA A C 1
ATOM 1385 O O . ALA A 1 169 ? 10.282 6.119 -18.385 1.00 96.19 169 ALA A O 1
ATOM 1386 N N . LEU A 1 170 ? 9.391 5.515 -16.422 1.00 92.44 170 LEU A N 1
ATOM 1387 C CA . LEU A 1 170 ? 8.090 6.130 -16.630 1.00 92.44 170 LEU A CA 1
ATOM 1388 C C . LEU A 1 170 ? 8.151 7.612 -16.252 1.00 92.44 170 LEU A C 1
ATOM 1390 O O . LEU A 1 170 ? 8.658 7.964 -15.185 1.00 92.44 170 LEU A O 1
ATOM 1394 N N . THR A 1 171 ? 7.562 8.456 -17.095 1.00 81.50 171 THR A N 1
ATOM 1395 C CA . THR A 1 171 ? 7.175 9.821 -16.732 1.00 81.50 171 THR A CA 1
ATOM 1396 C C . THR A 1 171 ? 5.766 9.813 -16.133 1.00 81.50 171 THR A C 1
ATOM 1398 O O . THR A 1 171 ? 4.953 8.933 -16.457 1.00 81.50 171 THR A O 1
ATOM 1401 N N . LEU A 1 172 ? 5.502 10.766 -15.234 1.00 62.94 172 LEU A N 1
ATOM 1402 C CA . LEU A 1 172 ? 4.153 11.051 -14.733 1.00 62.94 172 LEU A CA 1
ATOM 1403 C C . LEU A 1 172 ? 3.236 11.492 -15.875 1.00 62.94 172 LEU A C 1
ATOM 1405 O O . LEU A 1 172 ? 3.709 12.273 -16.730 1.00 62.94 172 LEU A O 1
#

Solvent-accessible surface area (backbone atoms only — not comparable to full-atom values): 11182 Å² total; per-residue (Å²): 135,80,84,90,78,80,85,78,76,85,76,87,78,90,76,88,87,84,88,77,91,81,91,82,81,90,78,87,81,79,83,85,76,85,67,86,76,80,77,74,89,71,79,71,79,72,76,76,78,74,79,49,71,51,52,54,48,43,67,29,23,44,63,62,69,43,44,65,58,54,54,47,53,52,50,52,54,51,48,71,74,38,76,90,56,58,69,68,58,59,50,50,47,65,77,64,67,79,59,60,67,53,52,52,53,51,37,52,52,44,62,75,75,45,52,74,66,59,51,52,52,52,51,60,75,35,62,93,46,92,47,41,79,87,78,54,66,68,61,50,54,54,51,52,54,52,47,56,59,42,49,55,53,53,51,50,51,47,28,51,57,32,45,77,71,78,38,82,62,81,80,135

Secondary structure (DSSP, 8-state):
-------------------------------------------------PPPHHHHHHHHBHHHHHHHHHHHHHHHHHHHH-TTS-HHHHHHHHHT---HHHHHHHHHHHHHH--HHHHHHHHHHTTTSSSB----HHHHHHHHHHHHHHHHHHHHHHHHHHHHTTPPPPP-

Mean predicted aligned error: 14.45 Å

Organism: NCBI:txid1114861

Nearest PDB structures (foldseek):
  5t1o-assembly1_B  TM=3.071E-01  e=2.553E+00  Escherichia coli K-12

Foldseek 3Di:
DDDDDDDPDDDDDDDDDDDDDDDDDDDDDDPDPDDPPPDPPPPPPPPPPPDALLLVQLCQAPCVVCVLVVLLVVLVVVCVVCVVDDPVLSVVLSVPDDCVQLSVQLSVLCVVPDDSVRSVVQCVVCVVPSHRYDPDPVSVVSNVVSVVVVVVVSQVSSQVSQVVVPHHGDDD

pLDDT: mean 79.05, std 23.65, range [34.09, 98.38]

Sequence (172 aa):
MNIIKVIALNKLIKTKTQMRNIIFLLLVTINLFSKPLQQKDHLKDKIVVQATIAEIYYNRLEVSTRLPYFANKFIDRKAKQRAEVPFAIWQTIKNTIDYSLFKNAVIQLLNNNFTTAQMQVTVNEYQAKPYIPIVHLKLRNELQLASQDFDAVLLNHINTVLIANGYQALTL

Radius of gyration: 33.3 Å; Cα contacts (8 Å, |Δi|>4): 89; chains: 1; bounding box: 78×66×85 Å